Protein AF-A0A225WUH1-F1 (afdb_monomer_lite)

Sequence (150 aa):
MRCSCMKRDQMCEKAYACSRDCPNRLFMFAGGMPYKQVSVLCGTSRVCPDVCVSCGASELAVAVPLAKISASNRRCMQSTCGNVNVIRSKHKLLGKSFSSIHGYGMYTREPITANEFVYEYTGAMLSQDEAERRGLDLRQDGNELLVRFK

InterPro domains:
  IPR045318 Histone-lysine N-methyltransferase EZH1/2-like [PTHR45747] (3-135)
  IPR046341 SET domain superfamily [G3DSA:2.170.270.10] (1-150)
  IPR046341 SET domain superfamily [SSF82199] (2-143)

Structure (mmCIF, N/CA/C/O backbone):
data_AF-A0A225WUH1-F1
#
_entry.id   AF-A0A225WUH1-F1
#
loop_
_atom_site.group_PDB
_atom_site.id
_atom_site.type_symbol
_atom_site.label_atom_id
_atom_site.label_alt_id
_atom_site.label_comp_id
_atom_site.label_asym_id
_atom_site.label_entity_id
_atom_site.label_seq_id
_atom_site.pdbx_PDB_ins_code
_atom_site.Cartn_x
_atom_site.Cartn_y
_atom_site.Cartn_z
_atom_site.occupancy
_atom_site.B_iso_or_equiv
_atom_site.auth_seq_id
_atom_site.auth_comp_id
_atom_site.auth_asym_id
_atom_site.auth_atom_id
_atom_site.pdbx_PDB_model_num
ATOM 1 N N . MET A 1 1 ? 5.418 -1.654 -35.765 1.00 49.34 1 MET A N 1
ATOM 2 C CA . MET A 1 1 ? 5.346 -0.571 -34.753 1.00 49.34 1 MET A CA 1
ATOM 3 C C . MET A 1 1 ? 4.014 -0.585 -33.984 1.00 49.34 1 MET A C 1
ATOM 5 O O . MET A 1 1 ? 3.219 0.334 -34.107 1.00 49.34 1 MET A O 1
ATOM 9 N N . ARG A 1 2 ? 3.724 -1.616 -33.178 1.00 66.94 2 ARG A N 1
ATOM 10 C CA . ARG A 1 2 ? 2.535 -1.634 -32.297 1.00 66.94 2 ARG A CA 1
ATOM 11 C C . ARG A 1 2 ? 2.923 -2.187 -30.927 1.00 66.94 2 ARG A C 1
ATOM 13 O O . ARG A 1 2 ? 2.617 -3.326 -30.608 1.00 66.94 2 ARG A O 1
ATOM 20 N N . CYS A 1 3 ? 3.651 -1.394 -30.144 1.00 78.62 3 CYS A N 1
ATOM 21 C CA . CYS A 1 3 ? 3.915 -1.739 -28.749 1.00 78.62 3 CYS A CA 1
ATOM 22 C C . CYS A 1 3 ? 2.625 -1.536 -27.942 1.00 78.62 3 CYS A C 1
ATOM 24 O O . CYS A 1 3 ? 2.048 -0.450 -27.974 1.00 78.62 3 CYS A O 1
ATOM 26 N N . SER A 1 4 ? 2.164 -2.570 -27.239 1.00 81.81 4 SER A N 1
ATOM 27 C CA . SER A 1 4 ? 1.004 -2.485 -26.345 1.00 81.81 4 SER A CA 1
ATOM 28 C C . SER A 1 4 ? 1.227 -1.505 -25.190 1.00 81.81 4 SER A C 1
ATOM 30 O O . SER A 1 4 ? 0.271 -0.864 -24.770 1.00 81.81 4 SER A O 1
ATOM 32 N N . CYS A 1 5 ? 2.471 -1.330 -24.730 1.00 82.50 5 CYS A N 1
ATOM 33 C CA . CYS A 1 5 ? 2.816 -0.397 -23.654 1.00 82.50 5 CYS A CA 1
ATOM 34 C C . CYS A 1 5 ? 2.589 1.063 -24.070 1.00 82.50 5 CYS A C 1
ATOM 36 O O . CYS A 1 5 ? 1.941 1.807 -23.343 1.00 82.50 5 CYS A O 1
ATOM 38 N N . MET A 1 6 ? 3.004 1.443 -25.287 1.00 80.69 6 MET A N 1
ATOM 39 C CA . MET A 1 6 ? 2.759 2.795 -25.817 1.00 80.69 6 MET A CA 1
ATOM 40 C C . MET A 1 6 ? 1.267 3.100 -25.986 1.00 80.69 6 MET A C 1
ATOM 42 O O . MET A 1 6 ? 0.858 4.237 -25.824 1.00 80.69 6 MET A O 1
ATOM 46 N N . LYS A 1 7 ? 0.434 2.091 -26.283 1.00 82.19 7 LYS A N 1
ATOM 47 C CA . LYS A 1 7 ? -1.028 2.272 -26.363 1.00 82.19 7 LYS A CA 1
ATOM 48 C C . LYS A 1 7 ? -1.690 2.494 -25.002 1.00 82.19 7 LYS A C 1
ATOM 50 O O . LYS A 1 7 ? -2.831 2.929 -24.961 1.00 82.19 7 LYS A O 1
ATOM 55 N N . ARG A 1 8 ? -1.019 2.099 -23.920 1.00 78.50 8 ARG A N 1
ATOM 56 C CA . ARG A 1 8 ? -1.492 2.237 -22.538 1.00 78.50 8 ARG A CA 1
ATOM 57 C C . ARG A 1 8 ? -0.825 3.417 -21.826 1.00 78.50 8 ARG A C 1
ATOM 59 O O . ARG A 1 8 ? -0.895 3.471 -20.606 1.00 78.50 8 ARG A O 1
ATOM 66 N N . ASP A 1 9 ? -0.117 4.282 -22.561 1.00 74.69 9 ASP A N 1
ATOM 67 C CA . ASP A 1 9 ? 0.709 5.369 -22.015 1.00 74.69 9 ASP A CA 1
ATOM 68 C C . ASP A 1 9 ? 1.672 4.901 -20.907 1.00 74.69 9 ASP A C 1
ATOM 70 O O . ASP A 1 9 ? 1.953 5.591 -19.927 1.00 74.69 9 ASP A O 1
ATOM 74 N N . GLN A 1 10 ? 2.194 3.680 -21.060 1.00 75.19 10 GLN A N 1
ATOM 75 C CA . GLN A 1 10 ? 3.112 3.049 -20.121 1.00 75.19 10 GLN A CA 1
ATOM 76 C C . GLN A 1 10 ? 4.486 2.825 -20.759 1.00 75.19 10 GLN A C 1
ATOM 78 O O . GLN A 1 10 ? 4.623 2.353 -21.894 1.00 75.19 10 GLN A O 1
ATOM 83 N N . MET A 1 11 ? 5.531 3.109 -19.980 1.00 75.31 11 MET A N 1
ATOM 84 C CA . MET A 1 11 ? 6.910 2.771 -20.334 1.00 75.31 11 MET A CA 1
ATOM 85 C C . MET A 1 11 ? 7.123 1.255 -20.226 1.00 75.31 11 MET A C 1
ATOM 87 O O . MET A 1 11 ? 6.575 0.604 -19.335 1.00 75.31 11 MET A O 1
ATOM 91 N N . CYS A 1 12 ? 7.936 0.683 -21.112 1.00 76.88 12 CYS A N 1
ATOM 92 C CA . CYS A 1 12 ? 8.326 -0.721 -21.032 1.00 76.88 12 CYS A CA 1
ATOM 93 C C . CYS A 1 12 ? 9.282 -0.943 -19.852 1.00 76.88 12 CYS A C 1
ATOM 95 O O . CYS A 1 12 ? 10.306 -0.273 -19.725 1.00 76.88 12 CYS A O 1
ATOM 97 N N . GLU A 1 13 ? 8.979 -1.930 -19.020 1.00 74.19 13 GLU A N 1
ATOM 98 C CA . GLU A 1 13 ? 9.813 -2.339 -17.885 1.00 74.19 13 GLU A CA 1
ATOM 99 C C . GLU A 1 13 ? 10.828 -3.436 -18.247 1.00 74.19 13 GLU A C 1
ATOM 101 O O . GLU A 1 13 ? 10.856 -3.964 -19.361 1.00 74.19 13 GLU A O 1
ATOM 106 N N . LYS A 1 14 ? 11.664 -3.824 -17.274 1.00 71.25 14 LYS A N 1
ATOM 107 C CA . LYS A 1 14 ? 12.677 -4.879 -17.437 1.00 71.25 14 LYS A CA 1
ATOM 108 C C . LYS A 1 14 ? 12.097 -6.264 -17.754 1.00 71.25 14 LYS A C 1
ATOM 110 O O . LYS A 1 14 ? 12.795 -7.051 -18.381 1.00 71.25 14 LYS A O 1
ATOM 115 N N . ALA A 1 15 ? 10.859 -6.540 -17.334 1.00 74.88 15 ALA A N 1
ATOM 116 C CA . ALA A 1 15 ? 10.188 -7.829 -17.519 1.00 74.88 15 ALA A CA 1
ATOM 117 C C . ALA A 1 15 ? 9.650 -8.049 -18.946 1.00 74.88 15 ALA A C 1
ATOM 119 O O . ALA A 1 15 ? 9.283 -9.166 -19.300 1.00 74.88 15 ALA A O 1
ATOM 120 N N . TYR A 1 16 ? 9.596 -7.003 -19.777 1.00 77.88 16 TYR A N 1
ATOM 121 C CA . TYR A 1 16 ? 9.120 -7.122 -21.152 1.00 77.88 16 TYR A CA 1
ATOM 122 C C . TYR A 1 16 ? 10.231 -7.625 -22.080 1.00 77.88 16 TYR A C 1
ATOM 124 O O . TYR A 1 16 ? 11.375 -7.185 -21.995 1.00 77.88 16 TYR A O 1
ATOM 132 N N . ALA A 1 17 ? 9.869 -8.478 -23.041 1.00 77.88 17 ALA A N 1
ATOM 133 C CA . ALA A 1 17 ? 10.783 -9.050 -24.037 1.00 77.88 17 ALA A CA 1
ATOM 134 C C . ALA A 1 17 ? 11.194 -8.072 -25.163 1.00 77.88 17 ALA A C 1
ATOM 136 O O . ALA A 1 17 ? 11.665 -8.494 -26.218 1.00 77.88 17 ALA A O 1
ATOM 137 N N . CYS A 1 18 ? 10.981 -6.762 -24.993 1.00 78.25 18 CYS A N 1
ATOM 138 C CA . CYS A 1 18 ? 11.396 -5.776 -25.990 1.00 78.25 18 CYS A CA 1
ATOM 139 C C . CYS A 1 18 ? 12.927 -5.657 -26.052 1.00 78.25 18 CYS A C 1
ATOM 141 O O . CYS A 1 18 ? 13.616 -5.922 -25.065 1.00 78.25 18 CYS A O 1
ATOM 143 N N . SER A 1 19 ? 13.454 -5.203 -27.197 1.00 79.00 19 SER A N 1
ATOM 144 C CA . SER A 1 19 ? 14.892 -4.940 -27.347 1.00 79.00 19 SER A CA 1
ATOM 145 C C . SER A 1 19 ? 15.413 -4.021 -26.238 1.00 79.00 19 SER A C 1
ATOM 147 O O . SER A 1 19 ? 14.690 -3.151 -25.737 1.00 79.00 19 SER A O 1
ATOM 149 N N . ARG A 1 20 ? 16.684 -4.207 -25.863 1.00 71.44 20 ARG A N 1
ATOM 150 C CA . ARG A 1 20 ? 17.337 -3.390 -24.833 1.00 71.44 20 ARG A CA 1
ATOM 151 C C . ARG A 1 20 ? 17.413 -1.916 -25.233 1.00 71.44 20 ARG A C 1
ATOM 153 O O . ARG A 1 20 ? 17.285 -1.081 -24.344 1.00 71.44 20 ARG A O 1
ATOM 160 N N . ASP A 1 21 ? 17.484 -1.644 -26.534 1.00 72.38 21 ASP A N 1
ATOM 161 C CA . ASP A 1 21 ? 17.545 -0.306 -27.139 1.00 72.38 21 ASP A CA 1
ATOM 162 C C . ASP A 1 21 ? 16.159 0.257 -27.504 1.00 72.38 21 ASP A C 1
ATOM 164 O O . ASP A 1 21 ? 16.019 1.135 -28.353 1.00 72.38 21 ASP A O 1
ATOM 168 N N . CYS A 1 22 ? 15.089 -0.279 -26.910 1.00 72.56 22 CYS A N 1
ATOM 169 C CA . CYS A 1 22 ? 13.740 0.221 -27.149 1.00 72.56 22 CYS A CA 1
ATOM 170 C C . CYS A 1 22 ? 13.589 1.656 -26.598 1.00 72.56 22 CYS A C 1
ATOM 172 O O . CYS A 1 22 ? 13.793 1.859 -25.400 1.00 72.56 22 CYS A O 1
ATOM 174 N N . PRO A 1 23 ? 13.139 2.636 -27.409 1.00 74.25 23 PRO A N 1
ATOM 175 C CA . PRO A 1 23 ? 13.008 4.029 -26.974 1.00 74.25 23 PRO A CA 1
ATOM 176 C C . PRO A 1 23 ? 11.917 4.232 -25.912 1.00 74.25 23 PRO A C 1
ATOM 178 O O . PRO A 1 23 ? 11.970 5.193 -25.156 1.00 74.25 23 PRO A O 1
ATOM 181 N N . ASN A 1 24 ? 10.937 3.321 -25.832 1.00 73.31 24 ASN A N 1
ATOM 182 C CA . ASN A 1 24 ? 9.885 3.346 -24.811 1.00 73.31 24 ASN A CA 1
ATOM 183 C C . ASN A 1 24 ? 10.286 2.599 -23.525 1.00 73.31 24 ASN A C 1
ATOM 185 O O . ASN A 1 24 ? 9.462 2.445 -22.624 1.00 73.31 24 ASN A O 1
ATOM 189 N N . ARG A 1 25 ? 11.506 2.052 -23.435 1.00 71.06 25 ARG A N 1
ATOM 190 C CA . ARG A 1 25 ? 11.963 1.353 -22.231 1.00 71.06 25 ARG A CA 1
ATOM 191 C C . ARG A 1 25 ? 12.330 2.359 -21.156 1.00 71.06 25 ARG A C 1
ATOM 193 O O . ARG A 1 25 ? 12.959 3.373 -21.433 1.00 71.06 25 ARG A O 1
ATOM 200 N N . LEU A 1 26 ? 11.956 2.052 -19.918 1.00 63.84 26 LEU A N 1
ATOM 201 C CA . LEU A 1 26 ? 12.416 2.796 -18.757 1.00 63.84 26 LEU A CA 1
ATOM 202 C C . LEU A 1 26 ? 13.951 2.726 -18.728 1.00 63.84 26 LEU A C 1
ATOM 204 O O . LEU A 1 26 ? 14.522 1.657 -18.492 1.00 63.84 26 LEU A O 1
ATOM 208 N N . PHE A 1 27 ? 14.607 3.841 -19.056 1.00 56.69 27 PHE A N 1
ATOM 209 C CA . PHE A 1 27 ? 16.059 3.905 -19.176 1.00 56.69 27 PHE A CA 1
ATOM 210 C C . PHE A 1 27 ? 16.702 3.740 -17.801 1.00 56.69 27 PHE A C 1
ATOM 212 O O . PHE A 1 27 ? 16.712 4.641 -16.968 1.00 56.69 27 PHE A O 1
ATOM 219 N N . MET A 1 28 ? 17.254 2.552 -17.595 1.00 53.62 28 MET A N 1
ATOM 220 C CA . MET A 1 28 ? 18.103 2.192 -16.471 1.00 53.62 28 MET A CA 1
ATOM 221 C C . MET A 1 28 ? 19.536 2.133 -16.995 1.00 53.62 28 MET A C 1
ATOM 223 O O . MET A 1 28 ? 20.024 1.043 -17.275 1.00 53.62 28 MET A O 1
ATOM 227 N N . PHE A 1 29 ? 20.202 3.268 -17.213 1.00 44.22 29 PHE A N 1
ATOM 228 C CA . PHE A 1 29 ? 21.627 3.233 -17.547 1.00 44.22 29 PHE A CA 1
ATOM 229 C C . PHE A 1 29 ? 22.447 4.252 -16.767 1.00 44.22 29 PHE A C 1
ATOM 231 O O . PHE A 1 29 ? 22.173 5.451 -16.747 1.00 44.22 29 PHE A O 1
ATOM 238 N N . ALA A 1 30 ? 23.474 3.695 -16.127 1.00 40.81 30 ALA A N 1
ATOM 239 C CA . ALA A 1 30 ? 24.653 4.373 -15.643 1.00 40.81 30 ALA A CA 1
ATOM 240 C C . ALA A 1 30 ? 25.388 5.040 -16.815 1.00 40.81 30 ALA A C 1
ATOM 242 O O . ALA A 1 30 ? 25.646 4.397 -17.829 1.00 40.81 30 ALA A O 1
ATOM 243 N N . GLY A 1 31 ? 25.757 6.308 -16.630 1.00 36.62 31 GLY A N 1
ATOM 244 C CA . GLY A 1 31 ? 26.678 7.033 -17.502 1.00 36.62 31 GLY A CA 1
ATOM 245 C C . GLY A 1 31 ? 26.017 7.775 -18.665 1.00 36.62 31 GLY A C 1
ATOM 246 O O . GLY A 1 31 ? 25.668 7.182 -19.676 1.00 36.62 31 GLY A O 1
ATOM 247 N N . GLY A 1 32 ? 25.950 9.107 -18.553 1.00 36.31 32 GLY A N 1
ATOM 248 C CA . GLY A 1 32 ? 26.088 9.975 -19.729 1.00 36.31 32 GLY A CA 1
ATOM 249 C C . GLY A 1 32 ? 24.920 10.873 -20.139 1.00 36.31 32 GLY A C 1
ATOM 250 O O . GLY A 1 32 ? 25.086 11.600 -21.111 1.00 36.31 32 GLY A O 1
ATOM 251 N N . MET A 1 33 ? 23.786 10.907 -19.430 1.00 38.22 33 MET A N 1
ATOM 252 C CA . MET A 1 33 ? 22.731 11.901 -19.707 1.00 38.22 33 MET A CA 1
ATOM 253 C C . MET A 1 33 ? 22.734 13.031 -18.666 1.00 38.22 33 MET A C 1
ATOM 255 O O . MET A 1 33 ? 22.916 12.760 -17.475 1.00 38.22 33 MET A O 1
ATOM 259 N N . PRO A 1 34 ? 22.524 14.299 -19.076 1.00 33.91 34 PRO A N 1
ATOM 260 C CA . PRO A 1 34 ? 22.500 15.429 -18.157 1.00 33.91 34 PRO A CA 1
ATOM 261 C C . PRO A 1 34 ? 21.387 15.257 -17.120 1.00 33.91 34 PRO A C 1
ATOM 263 O O . PRO A 1 34 ? 20.272 14.838 -17.431 1.00 33.91 34 PRO A O 1
ATOM 266 N N . TYR A 1 35 ? 21.709 15.628 -15.881 1.00 41.22 35 TYR A N 1
ATOM 267 C CA . TYR A 1 35 ? 20.985 15.366 -14.630 1.00 41.22 35 TYR A CA 1
ATOM 268 C C . TYR A 1 35 ? 19.472 15.697 -14.600 1.00 41.22 35 TYR A C 1
ATOM 270 O O . TYR A 1 35 ? 18.780 15.323 -13.657 1.00 41.22 35 TYR A O 1
ATOM 278 N N . LYS A 1 36 ? 18.937 16.375 -15.623 1.00 35.34 36 LYS A N 1
ATOM 279 C CA . LYS A 1 36 ? 17.551 16.856 -15.695 1.00 35.34 36 LYS A CA 1
ATOM 280 C C . LYS A 1 36 ? 16.500 15.786 -16.007 1.00 35.34 36 LYS A C 1
ATOM 282 O O . LYS A 1 36 ? 15.327 16.053 -15.779 1.00 35.34 36 LYS A O 1
ATOM 287 N N . GLN A 1 37 ? 16.875 14.613 -16.525 1.00 39.09 37 GLN A N 1
ATOM 288 C CA . GLN A 1 37 ? 15.901 13.547 -16.835 1.00 39.09 37 GLN A CA 1
ATOM 289 C C . GLN A 1 37 ? 15.831 12.440 -15.775 1.00 39.09 37 GLN A C 1
ATOM 291 O O . GLN A 1 37 ? 14.838 11.724 -15.692 1.00 39.09 37 GLN A O 1
ATOM 296 N N . VAL A 1 38 ? 16.843 12.326 -14.913 1.00 42.47 38 VAL A N 1
ATOM 297 C CA . VAL A 1 38 ? 16.888 11.299 -13.859 1.00 42.47 38 VAL A CA 1
ATOM 298 C C . VAL A 1 38 ? 16.050 11.701 -12.639 1.00 42.47 38 VAL A C 1
ATOM 300 O O . VAL A 1 38 ? 15.450 10.850 -11.984 1.00 42.47 38 VAL A O 1
ATOM 303 N N . SER A 1 39 ? 15.913 13.006 -12.390 1.00 40.47 39 SER A N 1
ATOM 304 C CA . SER A 1 39 ? 14.968 13.575 -11.419 1.00 40.47 39 SER A CA 1
ATOM 305 C C . SER A 1 39 ? 13.501 13.268 -11.746 1.00 40.47 39 SER A C 1
ATOM 307 O O . SER A 1 39 ? 12.655 13.319 -10.857 1.00 40.47 39 SER A O 1
ATOM 309 N N . VAL A 1 40 ? 13.191 12.911 -12.997 1.00 44.56 40 VAL A N 1
ATOM 310 C CA . VAL A 1 40 ? 11.821 12.647 -13.454 1.00 44.56 40 VAL A CA 1
ATOM 311 C C . VAL A 1 40 ? 11.342 11.254 -13.035 1.00 44.56 40 VAL A C 1
ATOM 313 O O . VAL A 1 40 ? 10.163 11.100 -12.746 1.00 44.56 40 VAL A O 1
ATOM 316 N N . LEU A 1 41 ? 12.224 10.255 -12.879 1.00 47.84 41 LEU A N 1
ATOM 317 C CA . LEU A 1 41 ? 11.799 8.903 -12.473 1.00 47.84 41 LEU A CA 1
ATOM 318 C C . LEU A 1 41 ? 11.246 8.863 -11.041 1.00 47.84 41 LEU A C 1
ATOM 320 O O . LEU A 1 41 ? 10.213 8.246 -10.806 1.00 47.84 41 LEU A O 1
ATOM 324 N N . CYS A 1 42 ? 11.901 9.561 -10.108 1.00 47.06 42 CYS A N 1
ATOM 325 C CA . CYS A 1 42 ? 11.430 9.696 -8.724 1.00 47.06 42 CYS A CA 1
ATOM 326 C C . CYS A 1 42 ? 10.310 10.748 -8.576 1.00 47.06 42 CYS A C 1
ATOM 328 O O . CYS A 1 42 ? 9.676 10.814 -7.527 1.00 47.06 42 CYS A O 1
ATOM 330 N N . GLY A 1 43 ? 10.099 11.587 -9.599 1.00 41.28 43 GLY A N 1
ATOM 331 C CA . GLY A 1 43 ? 9.016 12.575 -9.664 1.00 41.28 43 GLY A CA 1
ATOM 332 C C . GLY A 1 43 ? 7.729 12.042 -10.302 1.00 41.28 43 GLY A C 1
ATOM 333 O O . GLY A 1 43 ? 6.659 12.603 -10.085 1.00 41.28 43 GLY A O 1
ATOM 334 N N . THR A 1 44 ? 7.805 10.949 -11.066 1.00 50.62 44 THR A N 1
ATOM 335 C CA . THR A 1 44 ? 6.621 10.157 -11.419 1.00 50.62 44 THR A CA 1
ATOM 336 C C . THR A 1 44 ? 6.190 9.329 -1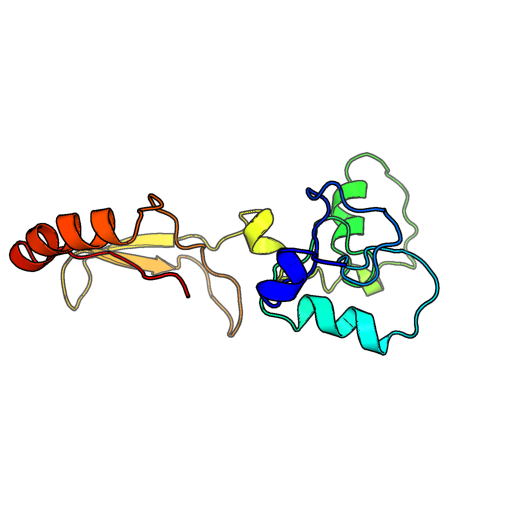0.210 1.00 50.62 44 THR A C 1
ATOM 338 O O . THR A 1 44 ? 7.044 8.912 -9.436 1.00 50.62 44 THR A O 1
ATOM 341 N N . SER A 1 45 ? 4.893 9.055 -10.035 1.00 54.47 45 SER A N 1
ATOM 342 C CA . SER A 1 45 ? 4.320 8.257 -8.926 1.00 54.47 45 SER A CA 1
ATOM 343 C C . SER A 1 45 ? 4.758 6.777 -8.894 1.00 54.47 45 SER A C 1
ATOM 345 O O . SER A 1 45 ? 4.015 5.912 -8.440 1.00 54.47 45 SER A O 1
ATOM 347 N N . ARG A 1 46 ? 5.939 6.455 -9.423 1.00 64.44 46 ARG A N 1
ATOM 348 C CA . ARG A 1 46 ? 6.540 5.127 -9.464 1.00 64.44 46 ARG A CA 1
ATOM 349 C C . ARG A 1 46 ? 7.573 4.999 -8.354 1.00 64.44 46 ARG A C 1
ATOM 351 O O . ARG A 1 46 ? 8.302 5.940 -8.052 1.00 64.44 46 ARG A O 1
ATOM 358 N N . VAL A 1 47 ? 7.654 3.807 -7.777 1.00 65.25 47 VAL A N 1
ATOM 359 C CA . VAL A 1 47 ? 8.647 3.467 -6.755 1.00 65.25 47 VAL A CA 1
ATOM 360 C C . VAL A 1 47 ? 10.038 3.409 -7.394 1.00 65.25 47 VAL A C 1
ATOM 362 O O . VAL A 1 47 ? 10.187 2.945 -8.529 1.00 65.25 47 VAL A O 1
ATOM 365 N N . CYS A 1 48 ? 11.063 3.884 -6.685 1.00 64.62 48 CYS A N 1
ATOM 366 C CA . CYS A 1 48 ? 12.430 3.833 -7.185 1.00 64.62 48 CYS A CA 1
ATOM 367 C C . CYS A 1 48 ? 12.894 2.374 -7.297 1.00 64.62 48 CYS A C 1
ATOM 369 O O . CYS A 1 48 ? 12.818 1.636 -6.312 1.00 64.62 48 CYS A O 1
ATOM 371 N N . PRO A 1 49 ? 13.417 1.949 -8.459 1.00 63.34 49 PRO A N 1
ATOM 372 C CA . PRO A 1 49 ? 14.006 0.628 -8.587 1.00 63.34 49 PRO A CA 1
ATOM 373 C C . PRO A 1 49 ? 15.236 0.503 -7.680 1.00 63.34 49 PRO A C 1
ATOM 375 O O . PRO A 1 49 ? 15.989 1.458 -7.476 1.00 63.34 49 PRO A O 1
ATOM 378 N N . ASP A 1 50 ? 15.469 -0.713 -7.198 1.00 57.44 50 ASP A N 1
ATOM 379 C CA . ASP A 1 50 ? 16.582 -1.148 -6.346 1.00 57.44 50 ASP A CA 1
ATOM 380 C C . ASP A 1 50 ? 17.980 -0.850 -6.922 1.00 57.44 50 ASP A C 1
ATOM 382 O O . ASP A 1 50 ? 18.974 -0.865 -6.205 1.00 57.44 50 ASP A O 1
ATOM 386 N N . VAL A 1 51 ? 18.059 -0.523 -8.214 1.00 56.34 51 VAL A N 1
ATOM 387 C CA . VAL A 1 51 ? 19.307 -0.278 -8.955 1.00 56.34 51 VAL A CA 1
ATOM 388 C C . VAL A 1 51 ? 19.517 1.210 -9.282 1.00 56.34 51 VAL A C 1
ATOM 390 O O . VAL A 1 51 ? 20.390 1.566 -10.070 1.00 56.34 51 VAL A O 1
ATOM 393 N N . CYS A 1 52 ? 18.727 2.124 -8.714 1.00 58.69 52 CYS A N 1
ATOM 394 C CA . CYS A 1 52 ? 18.889 3.549 -9.002 1.00 58.69 52 CYS A CA 1
ATOM 395 C C . CYS A 1 52 ? 20.152 4.123 -8.322 1.00 58.69 52 CYS A C 1
ATOM 397 O O . CYS A 1 52 ? 20.158 4.408 -7.122 1.00 58.69 52 CYS A O 1
ATOM 399 N N . VAL A 1 53 ? 21.226 4.297 -9.101 1.00 57.75 53 VAL A N 1
ATOM 400 C CA . VAL A 1 53 ? 22.525 4.823 -8.631 1.00 57.75 53 VAL A CA 1
ATOM 401 C C . VAL A 1 53 ? 22.453 6.314 -8.299 1.00 57.75 53 VAL A C 1
ATOM 403 O O . VAL A 1 53 ? 23.087 6.778 -7.359 1.00 57.75 53 VAL A O 1
ATOM 406 N N . SER A 1 54 ? 21.630 7.074 -9.019 1.00 57.28 54 SER A N 1
ATOM 407 C CA . SER A 1 54 ? 21.512 8.527 -8.852 1.00 57.28 54 SER A CA 1
ATOM 408 C C . SER A 1 54 ? 20.828 8.959 -7.556 1.00 57.28 54 SER A C 1
ATOM 410 O O . SER A 1 54 ? 21.112 10.045 -7.064 1.00 57.28 54 SER A O 1
ATOM 412 N N . CYS A 1 55 ? 19.919 8.143 -7.011 1.00 61.00 55 CYS A N 1
ATOM 413 C CA . CYS A 1 55 ? 19.234 8.420 -5.745 1.00 61.00 55 CYS A CA 1
ATOM 414 C C . CYS A 1 55 ? 19.767 7.572 -4.574 1.00 61.00 55 CYS A C 1
ATOM 416 O O . CYS A 1 55 ? 19.137 7.522 -3.518 1.00 61.00 55 CYS A O 1
ATOM 418 N N . GLY A 1 56 ? 20.880 6.854 -4.771 1.00 59.16 56 GLY A N 1
ATOM 419 C CA . GLY A 1 56 ? 21.484 5.992 -3.751 1.00 59.16 56 GLY A CA 1
ATOM 420 C C . GLY A 1 56 ? 20.680 4.730 -3.412 1.00 59.16 56 GLY A C 1
ATOM 421 O O . GLY A 1 56 ? 20.935 4.109 -2.382 1.00 59.16 56 GLY A O 1
ATOM 422 N N . ALA A 1 57 ? 19.715 4.321 -4.247 1.00 58.75 57 ALA A N 1
ATOM 423 C CA . ALA A 1 57 ? 18.982 3.066 -4.041 1.00 58.75 57 ALA A CA 1
ATOM 424 C C . ALA A 1 57 ? 19.896 1.840 -4.223 1.00 58.75 57 ALA A C 1
ATOM 426 O O . ALA A 1 57 ? 19.763 0.866 -3.484 1.00 58.75 57 ALA A O 1
ATOM 427 N N . SER A 1 58 ? 20.863 1.918 -5.148 1.00 55.78 58 SER A N 1
ATOM 428 C CA . SER A 1 58 ? 21.792 0.821 -5.452 1.00 55.78 58 SER A CA 1
ATOM 429 C C . SER A 1 58 ? 22.945 0.671 -4.456 1.00 55.78 58 SER A C 1
ATOM 431 O O . SER A 1 58 ? 23.409 -0.445 -4.231 1.00 55.78 58 SER A O 1
ATOM 433 N N . GLU A 1 59 ? 23.434 1.765 -3.856 1.00 53.25 59 GLU A N 1
ATOM 434 C CA . GLU A 1 59 ? 24.591 1.717 -2.943 1.00 53.25 59 GLU A CA 1
ATOM 435 C C . GLU A 1 59 ? 24.292 0.883 -1.689 1.00 53.25 59 GLU A C 1
ATOM 437 O O . GLU A 1 59 ? 25.186 0.236 -1.147 1.00 53.25 59 GLU A O 1
ATOM 442 N N . LEU A 1 60 ? 23.025 0.802 -1.273 1.00 50.31 60 LEU A N 1
ATOM 443 C CA . LEU A 1 60 ? 22.634 -0.009 -0.123 1.00 50.31 60 LEU A CA 1
ATOM 444 C C . LEU A 1 60 ? 22.435 -1.500 -0.453 1.00 50.31 60 LEU A C 1
ATOM 446 O O . LEU A 1 60 ? 22.559 -2.333 0.442 1.00 50.31 60 LEU A O 1
ATOM 450 N N . ALA A 1 61 ? 22.154 -1.850 -1.713 1.00 44.97 61 ALA A N 1
ATOM 451 C CA . ALA A 1 61 ? 22.042 -3.244 -2.153 1.00 44.97 61 ALA A CA 1
ATOM 452 C C . ALA A 1 61 ? 23.420 -3.923 -2.297 1.00 44.97 61 ALA A C 1
ATOM 454 O O . ALA A 1 61 ? 23.536 -5.134 -2.123 1.00 44.97 61 ALA A O 1
ATOM 455 N N . VAL A 1 62 ? 24.475 -3.144 -2.566 1.00 43.44 62 VAL A N 1
ATOM 456 C CA . VAL A 1 62 ? 25.856 -3.636 -2.751 1.00 43.44 62 VAL A CA 1
ATOM 457 C C . VAL A 1 62 ? 26.689 -3.567 -1.461 1.00 43.44 62 VAL A C 1
ATOM 459 O O . VAL A 1 62 ? 27.709 -4.240 -1.353 1.00 43.44 62 VAL A O 1
ATOM 462 N N . ALA A 1 63 ? 26.258 -2.822 -0.439 1.00 44.31 63 ALA A N 1
ATOM 463 C CA . ALA A 1 63 ? 27.010 -2.668 0.812 1.00 44.31 63 ALA A CA 1
ATOM 464 C C . ALA A 1 63 ? 27.037 -3.919 1.723 1.00 44.31 63 ALA A C 1
ATOM 466 O O . ALA A 1 63 ? 27.685 -3.889 2.767 1.00 44.31 63 ALA A O 1
ATOM 467 N N . VAL A 1 64 ? 26.355 -5.014 1.362 1.00 43.00 64 VAL A N 1
ATOM 468 C CA . VAL A 1 64 ? 26.228 -6.207 2.225 1.00 43.00 64 VAL A CA 1
ATOM 469 C C . VAL A 1 64 ? 27.377 -7.233 2.086 1.00 43.00 64 VAL A C 1
ATOM 471 O O . VAL A 1 64 ? 27.516 -8.036 3.005 1.00 43.00 64 VAL A O 1
ATOM 474 N N . PRO A 1 65 ? 28.291 -7.193 1.084 1.00 36.75 65 PRO A N 1
ATOM 475 C CA . PRO A 1 65 ? 29.522 -7.990 1.190 1.00 36.75 65 PRO A CA 1
ATOM 476 C C . PRO A 1 65 ? 30.859 -7.247 1.046 1.00 36.75 65 PRO A C 1
ATOM 478 O O . PRO A 1 65 ? 31.889 -7.891 1.231 1.00 36.75 65 PRO A O 1
ATOM 481 N N . LEU A 1 66 ? 30.924 -5.941 0.750 1.00 37.22 66 LEU A N 1
ATOM 482 C CA . LEU A 1 66 ? 32.220 -5.246 0.656 1.00 37.22 66 LEU A CA 1
ATOM 483 C C . LEU A 1 66 ? 32.381 -4.145 1.702 1.00 37.22 66 LEU A C 1
ATOM 485 O O . LEU A 1 66 ? 32.121 -2.964 1.480 1.00 37.22 66 LEU A O 1
ATOM 489 N N . ALA A 1 67 ? 32.939 -4.558 2.840 1.00 42.16 67 ALA A N 1
ATOM 490 C CA . ALA A 1 67 ? 33.813 -3.700 3.619 1.00 42.16 67 ALA A CA 1
ATOM 491 C C . ALA A 1 67 ? 34.820 -3.010 2.676 1.00 42.16 67 ALA A C 1
ATOM 493 O O . ALA A 1 67 ? 35.494 -3.695 1.907 1.00 42.16 67 ALA A O 1
ATOM 494 N N . LYS A 1 68 ? 34.937 -1.678 2.805 1.00 42.34 68 LYS A N 1
ATOM 495 C CA . LYS A 1 68 ? 35.823 -0.724 2.093 1.00 42.34 68 LYS A CA 1
ATOM 496 C C . LYS A 1 68 ? 35.110 0.146 1.049 1.00 42.34 68 LYS A C 1
ATOM 498 O O . LYS A 1 68 ? 35.337 0.016 -0.147 1.00 42.34 68 LYS A O 1
ATOM 503 N N . ILE A 1 69 ? 34.368 1.148 1.520 1.00 43.12 69 ILE A N 1
ATOM 504 C CA . ILE A 1 69 ? 34.217 2.403 0.772 1.00 43.12 69 ILE A CA 1
ATOM 505 C C . ILE A 1 69 ? 34.732 3.537 1.660 1.00 43.12 69 ILE A C 1
ATOM 507 O O . ILE A 1 69 ? 34.407 3.637 2.843 1.00 43.12 69 ILE A O 1
ATOM 511 N N . SER A 1 70 ? 35.639 4.320 1.087 1.00 37.22 70 SER A N 1
ATOM 512 C CA . SER A 1 70 ? 36.453 5.352 1.718 1.00 37.22 70 SER A CA 1
ATOM 513 C C . SER A 1 70 ? 35.623 6.488 2.329 1.00 37.22 70 SER A C 1
ATOM 515 O O . SER A 1 70 ? 34.586 6.906 1.816 1.00 37.22 70 SER A O 1
ATOM 517 N N . ALA A 1 71 ? 36.136 7.032 3.435 1.00 39.94 71 ALA A N 1
ATOM 518 C CA . ALA A 1 71 ? 35.499 8.033 4.292 1.00 39.94 71 ALA A CA 1
ATOM 519 C C . ALA A 1 71 ? 35.138 9.382 3.620 1.00 39.94 71 ALA A C 1
ATOM 521 O O . ALA A 1 71 ? 34.536 10.233 4.285 1.00 39.94 71 ALA A O 1
ATOM 522 N N . SER A 1 72 ? 35.469 9.587 2.337 1.00 37.44 72 SER A N 1
ATOM 523 C CA . SER A 1 72 ? 35.147 10.799 1.569 1.00 37.44 72 SER A CA 1
ATOM 524 C C . SER A 1 72 ? 33.767 10.762 0.900 1.00 37.44 72 SER A C 1
ATOM 526 O O . SER A 1 72 ? 33.211 11.828 0.639 1.00 37.44 72 SER A O 1
ATOM 528 N N . ASN A 1 73 ? 33.162 9.581 0.701 1.00 41.53 73 ASN A N 1
ATOM 529 C CA . ASN A 1 73 ? 31.859 9.443 0.030 1.00 41.53 73 ASN A CA 1
ATOM 530 C C . ASN A 1 73 ? 30.651 9.483 0.996 1.00 41.53 73 ASN A C 1
ATOM 532 O O . ASN A 1 73 ? 29.527 9.136 0.649 1.00 41.53 73 ASN A O 1
ATOM 536 N N . ARG A 1 74 ? 30.867 9.931 2.242 1.00 35.94 74 ARG A N 1
ATOM 537 C CA . ARG A 1 74 ? 29.839 9.966 3.302 1.00 35.94 74 ARG A CA 1
ATOM 538 C C . ARG A 1 74 ? 28.744 11.020 3.104 1.00 35.94 74 ARG A C 1
ATOM 540 O O . ARG A 1 74 ? 27.728 10.951 3.785 1.00 35.94 74 ARG A O 1
ATOM 547 N N . ARG A 1 75 ? 28.915 11.974 2.179 1.00 36.03 75 ARG A N 1
ATOM 548 C CA . ARG A 1 75 ? 27.904 13.014 1.898 1.00 36.03 75 ARG A CA 1
ATOM 549 C C . ARG A 1 75 ? 26.732 12.528 1.035 1.00 36.03 75 ARG A C 1
ATOM 551 O O . ARG A 1 75 ? 25.659 13.106 1.141 1.00 36.03 75 ARG A O 1
ATOM 558 N N . CYS A 1 76 ? 26.894 11.453 0.258 1.00 39.25 76 CYS A N 1
ATOM 559 C CA . CYS A 1 76 ? 25.790 10.831 -0.495 1.00 39.25 76 CYS A CA 1
ATOM 560 C C . CYS A 1 76 ? 24.987 9.813 0.333 1.00 39.25 76 CYS A C 1
ATOM 562 O O . CYS A 1 76 ? 23.881 9.437 -0.040 1.00 39.25 76 CYS A O 1
ATOM 564 N N . MET A 1 77 ? 25.511 9.403 1.490 1.00 39.41 77 MET A N 1
ATOM 565 C CA . MET A 1 77 ? 24.910 8.373 2.341 1.00 39.41 77 MET A CA 1
ATOM 566 C C . MET A 1 77 ? 23.767 8.904 3.231 1.00 39.41 77 MET A C 1
ATOM 568 O O . MET A 1 77 ? 23.016 8.118 3.802 1.00 39.41 77 MET A O 1
ATOM 572 N N . GLN A 1 78 ? 23.618 10.228 3.359 1.00 39.69 78 GLN A N 1
ATOM 573 C CA . GLN A 1 78 ? 22.692 10.861 4.311 1.00 39.69 78 GLN A CA 1
ATOM 574 C C . GLN A 1 78 ? 21.282 11.130 3.776 1.00 39.69 78 GLN A C 1
ATOM 576 O O . GLN A 1 78 ? 20.396 11.464 4.556 1.00 39.69 78 GLN A O 1
ATOM 581 N N . SER A 1 79 ? 21.033 10.919 2.484 1.00 49.72 79 SER A N 1
ATOM 582 C CA . SER A 1 79 ? 19.692 11.014 1.902 1.00 49.72 79 SER A CA 1
ATOM 583 C C . SER A 1 79 ? 19.373 9.754 1.105 1.00 49.72 79 SER A C 1
ATOM 585 O O . SER A 1 79 ? 19.255 9.784 -0.120 1.00 49.72 79 SER A O 1
ATOM 587 N N . THR A 1 80 ? 19.274 8.613 1.791 1.00 60.00 80 THR A N 1
ATOM 588 C CA . THR A 1 80 ? 18.761 7.389 1.164 1.00 60.00 80 THR A CA 1
ATOM 589 C C . THR A 1 80 ? 17.360 7.678 0.621 1.00 60.00 80 THR A C 1
ATOM 591 O O . THR A 1 80 ? 16.515 8.206 1.343 1.00 60.00 80 THR A O 1
ATOM 594 N N . CYS A 1 81 ? 17.112 7.368 -0.652 1.00 66.56 81 CYS A N 1
ATOM 595 C CA . CYS A 1 81 ? 15.818 7.604 -1.286 1.00 66.56 81 CYS A CA 1
ATOM 596 C C . CYS A 1 81 ? 14.669 6.979 -0.468 1.00 66.56 81 CYS A C 1
ATOM 598 O O . CYS A 1 81 ? 14.612 5.765 -0.311 1.00 66.56 81 CYS A O 1
ATOM 600 N N . GLY A 1 82 ? 13.726 7.784 0.035 1.00 67.25 82 G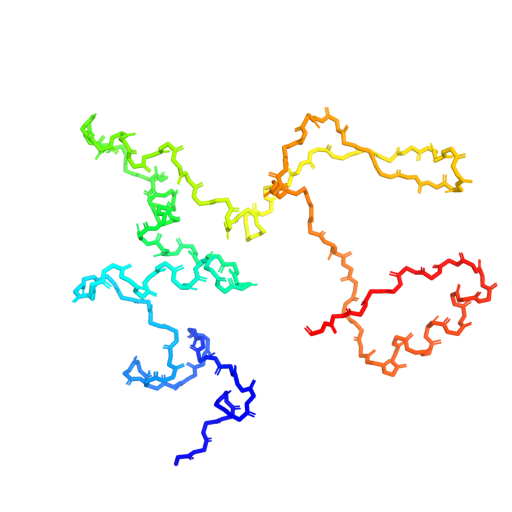LY A N 1
ATOM 601 C CA . GLY A 1 82 ? 12.552 7.269 0.761 1.00 67.25 82 GLY A CA 1
ATOM 602 C C . GLY A 1 82 ? 11.588 6.477 -0.131 1.00 67.25 82 GLY A C 1
ATOM 603 O O . GLY A 1 82 ? 10.856 5.610 0.342 1.00 67.25 82 GLY A O 1
ATOM 604 N N . ASN A 1 83 ? 11.655 6.699 -1.445 1.00 70.88 83 ASN A N 1
ATOM 605 C CA . ASN A 1 83 ? 10.828 6.033 -2.447 1.00 70.88 83 ASN A CA 1
ATOM 606 C C . ASN A 1 83 ? 11.292 4.596 -2.769 1.00 70.88 83 ASN A C 1
ATOM 608 O O . ASN A 1 83 ? 10.917 4.054 -3.798 1.00 70.88 83 ASN A O 1
ATOM 612 N N . VAL A 1 84 ? 12.122 3.970 -1.924 1.00 76.12 84 VAL A N 1
ATOM 613 C CA . VAL A 1 84 ? 12.352 2.510 -1.940 1.00 76.12 84 VAL A CA 1
ATOM 614 C C . VAL A 1 84 ? 11.656 1.795 -0.779 1.00 76.12 84 VAL A C 1
ATOM 616 O O . VAL A 1 84 ? 11.666 0.566 -0.722 1.00 76.12 84 VAL A O 1
ATOM 619 N N . ASN A 1 85 ? 11.062 2.538 0.163 1.00 79.75 85 ASN A N 1
ATOM 620 C CA . ASN A 1 85 ? 10.512 1.965 1.394 1.00 79.75 85 ASN A CA 1
ATOM 621 C C . ASN A 1 85 ? 9.353 0.993 1.134 1.00 79.75 85 ASN A C 1
ATOM 623 O O . ASN A 1 85 ? 9.222 0.032 1.886 1.00 79.75 85 ASN A O 1
ATOM 627 N N . VAL A 1 86 ? 8.589 1.190 0.051 1.00 82.75 86 VAL A N 1
ATOM 628 C CA . VAL A 1 86 ? 7.525 0.268 -0.387 1.00 82.75 86 VAL A CA 1
ATOM 629 C C . VAL A 1 86 ? 8.112 -1.100 -0.751 1.00 82.75 86 VAL A C 1
ATOM 631 O O . VAL A 1 86 ? 7.781 -2.095 -0.119 1.00 82.75 86 VAL A O 1
ATOM 634 N N . ILE A 1 87 ? 9.076 -1.150 -1.684 1.00 79.81 87 ILE A N 1
ATOM 635 C CA . ILE A 1 87 ? 9.727 -2.407 -2.118 1.00 79.81 87 ILE A CA 1
ATOM 636 C C . ILE A 1 87 ? 10.458 -3.096 -0.960 1.00 79.81 87 ILE A C 1
ATOM 638 O O . ILE A 1 87 ? 10.548 -4.319 -0.911 1.00 79.81 87 ILE A O 1
ATOM 642 N N . ARG A 1 88 ? 10.998 -2.315 -0.022 1.00 77.69 88 ARG A N 1
ATOM 643 C CA . ARG A 1 88 ? 11.722 -2.835 1.145 1.00 77.69 88 ARG A CA 1
ATOM 644 C C . ARG A 1 88 ? 10.819 -3.163 2.330 1.00 77.69 88 ARG A C 1
ATOM 646 O O . ARG A 1 88 ? 11.344 -3.522 3.382 1.00 77.69 88 ARG A O 1
ATOM 653 N N . SER A 1 89 ? 9.508 -2.967 2.197 1.00 81.25 89 SER A N 1
ATOM 654 C CA . SER A 1 89 ? 8.529 -3.116 3.275 1.00 81.25 8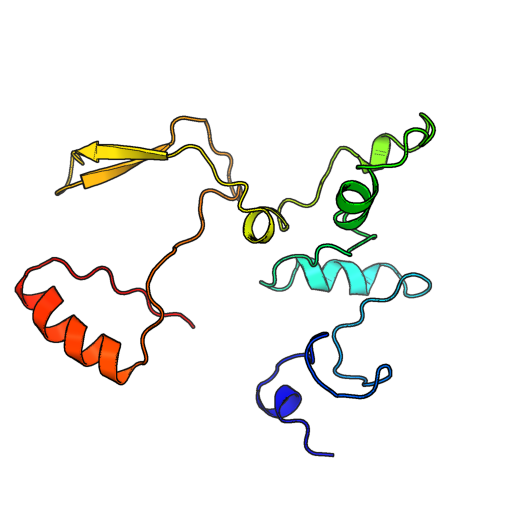9 SER A CA 1
ATOM 655 C C . SER A 1 89 ? 8.920 -2.362 4.556 1.00 81.25 89 SER A C 1
ATOM 657 O O . SER A 1 89 ? 8.582 -2.795 5.656 1.00 81.25 89 SER A O 1
ATOM 659 N N . LYS A 1 90 ? 9.638 -1.235 4.446 1.00 84.44 90 LYS A N 1
ATOM 660 C CA . LYS A 1 90 ? 10.110 -0.447 5.596 1.00 84.44 90 LYS A CA 1
ATOM 661 C C . LYS A 1 90 ? 9.022 0.531 6.034 1.00 84.44 90 LYS A C 1
ATOM 663 O O . LYS A 1 90 ? 9.104 1.726 5.764 1.00 84.44 90 LYS A O 1
ATOM 668 N N . HIS A 1 91 ? 7.991 -0.014 6.660 1.00 89.56 91 HIS A N 1
ATOM 669 C CA . HIS A 1 91 ? 6.834 0.713 7.161 1.00 89.56 91 HIS A CA 1
ATOM 670 C C . HIS A 1 91 ? 7.002 1.115 8.631 1.00 89.56 91 HIS A C 1
ATOM 672 O O . HIS A 1 91 ? 7.892 0.631 9.332 1.00 89.56 91 HIS A O 1
ATOM 678 N N . LYS A 1 92 ? 6.130 2.010 9.082 1.00 91.38 92 LYS A N 1
ATOM 679 C CA . LYS A 1 92 ? 6.047 2.486 10.457 1.00 91.38 92 LYS A CA 1
ATOM 680 C C . LYS A 1 92 ? 5.398 1.456 11.370 1.00 91.38 92 LYS A C 1
ATOM 682 O O . LYS A 1 92 ? 4.532 0.698 10.940 1.00 91.38 92 LYS A O 1
ATOM 687 N N . LEU A 1 93 ? 5.760 1.453 12.646 1.00 92.00 93 LEU A N 1
ATOM 688 C CA . LEU A 1 93 ? 5.158 0.573 13.636 1.00 92.00 93 LEU A CA 1
ATOM 689 C C . LEU A 1 93 ? 3.723 1.019 13.949 1.00 92.00 93 LEU A C 1
ATOM 691 O O . LEU A 1 93 ? 3.494 2.086 14.525 1.00 92.00 93 LEU A O 1
ATOM 695 N N . LEU A 1 94 ? 2.762 0.165 13.601 1.00 93.62 94 LEU A N 1
ATOM 696 C CA . LEU A 1 94 ? 1.332 0.385 13.810 1.00 93.62 94 LEU A CA 1
ATOM 697 C C . LEU A 1 94 ? 0.775 -0.526 14.913 1.00 93.62 94 LEU A C 1
ATOM 699 O O . LEU A 1 94 ? 1.282 -1.621 15.156 1.00 93.62 94 LEU A O 1
ATOM 703 N N . GLY A 1 95 ? -0.281 -0.074 15.585 1.00 94.06 95 GLY A N 1
ATOM 704 C CA . GLY A 1 95 ? -1.034 -0.832 16.579 1.00 94.06 95 GLY A CA 1
ATOM 705 C C . GLY A 1 95 ? -2.538 -0.641 16.404 1.00 94.06 95 GLY A C 1
ATOM 706 O O . GLY A 1 95 ? -3.002 0.464 16.136 1.00 94.06 95 GLY A O 1
ATOM 707 N N . LYS A 1 96 ? -3.306 -1.720 16.570 1.00 94.69 96 LYS A N 1
ATOM 708 C CA . LYS A 1 96 ? -4.772 -1.698 16.501 1.00 94.69 96 LYS A CA 1
ATOM 709 C C . LYS A 1 96 ? -5.360 -1.425 17.884 1.00 94.69 96 LYS A C 1
ATOM 711 O O . LYS A 1 96 ? -5.027 -2.133 18.832 1.00 94.69 96 LYS A O 1
ATOM 716 N N . SER A 1 97 ? -6.284 -0.478 17.988 1.00 95.38 97 SER A N 1
ATOM 717 C CA . SER A 1 97 ? -7.081 -0.257 19.203 1.00 95.38 97 SER A CA 1
ATOM 718 C C . SER A 1 97 ? -8.482 0.250 18.857 1.00 95.38 97 SER A C 1
ATOM 720 O O . SER A 1 97 ? -8.812 0.431 17.686 1.00 95.38 97 SER A O 1
ATOM 722 N N . PHE A 1 98 ? -9.346 0.405 19.861 1.00 96.50 98 PHE A N 1
ATOM 723 C CA . PHE A 1 98 ? -10.691 0.936 19.653 1.00 96.50 98 PHE A CA 1
ATOM 724 C C . PHE A 1 98 ? -10.643 2.409 19.251 1.00 96.50 98 PHE A C 1
ATOM 726 O O . PHE A 1 98 ? -9.940 3.207 19.873 1.00 96.50 98 PHE A O 1
ATOM 733 N N . SER A 1 99 ? -11.401 2.742 18.210 1.00 95.06 99 SER A N 1
ATOM 734 C CA . SER A 1 99 ? -11.569 4.110 17.740 1.00 95.06 99 SER A CA 1
ATOM 735 C C . SER A 1 99 ? -12.582 4.855 18.602 1.00 95.06 99 SER A C 1
ATOM 737 O O . SER A 1 99 ? -13.564 4.275 19.060 1.00 95.06 99 SER A O 1
ATOM 739 N N . SER A 1 100 ? -12.372 6.159 18.781 1.00 93.81 100 SER A N 1
ATOM 740 C CA . SER A 1 100 ? -13.340 7.050 19.430 1.00 93.81 100 SER A CA 1
ATOM 741 C C . SER A 1 100 ? -14.559 7.359 18.557 1.00 93.81 100 SER A C 1
ATOM 743 O O . SER A 1 100 ? -15.531 7.914 19.059 1.00 93.81 100 SER A O 1
ATOM 745 N N . ILE A 1 101 ? -14.505 7.031 17.262 1.00 92.19 101 ILE A N 1
ATOM 746 C CA . ILE A 1 101 ? -15.586 7.287 16.305 1.00 92.19 101 ILE A CA 1
ATOM 747 C C . ILE A 1 101 ? -16.420 6.019 16.114 1.00 92.19 101 ILE A C 1
ATOM 749 O O . ILE A 1 101 ? -17.599 5.997 16.448 1.00 92.19 101 ILE A O 1
ATOM 753 N N . HIS A 1 102 ? -15.813 4.958 15.571 1.00 89.69 102 HIS A N 1
ATOM 754 C CA . HIS A 1 102 ? -16.499 3.694 15.313 1.00 89.69 102 HI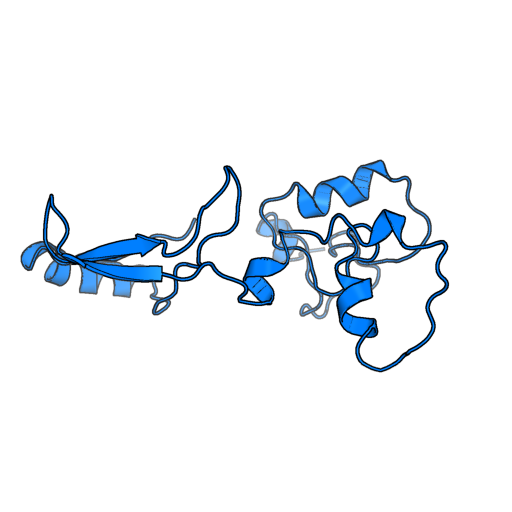S A CA 1
ATOM 755 C C . HIS A 1 102 ? -15.506 2.535 15.155 1.00 89.69 102 HIS A C 1
ATOM 757 O O . HIS A 1 102 ? -14.513 2.657 14.436 1.00 89.69 102 HIS A O 1
ATOM 763 N N . GLY A 1 103 ? -15.795 1.397 15.793 1.00 91.94 103 GLY A N 1
ATOM 764 C CA . GLY A 1 103 ? -15.053 0.146 15.619 1.00 91.94 103 GLY A CA 1
ATOM 765 C C . GLY A 1 103 ? -13.571 0.218 16.010 1.00 91.94 103 GLY A C 1
ATOM 766 O O . GLY A 1 103 ? -13.197 0.803 17.028 1.00 91.94 103 GLY A O 1
ATOM 767 N N . TYR A 1 104 ? -12.718 -0.421 15.206 1.00 93.50 104 TYR A N 1
ATOM 768 C CA . TYR A 1 104 ? -11.269 -0.451 15.408 1.00 93.50 104 TYR A CA 1
ATOM 769 C C . TYR A 1 104 ? -10.560 0.579 14.526 1.00 93.50 104 TYR A C 1
ATOM 771 O O . TYR A 1 104 ? -10.859 0.707 13.342 1.00 93.50 104 TYR A O 1
ATOM 779 N N . GLY A 1 105 ? -9.577 1.266 15.103 1.00 93.94 105 GLY A N 1
ATOM 780 C CA . GLY A 1 105 ? -8.641 2.142 14.408 1.00 93.94 105 GLY A CA 1
ATOM 781 C C . GLY A 1 105 ? -7.218 1.582 14.421 1.00 93.94 105 GLY A C 1
ATOM 782 O O . GLY A 1 105 ? -6.877 0.697 15.213 1.00 93.94 105 GLY A O 1
ATOM 783 N N . MET A 1 106 ? -6.380 2.121 13.538 1.00 93.81 106 MET A N 1
ATOM 784 C CA . MET A 1 106 ? -4.946 1.844 13.496 1.00 93.81 106 MET A CA 1
ATOM 785 C C . MET A 1 106 ? -4.178 3.099 13.917 1.00 93.81 106 MET A C 1
ATOM 787 O O . MET A 1 106 ? -4.420 4.180 13.387 1.00 93.81 106 MET A O 1
ATOM 791 N N . TYR A 1 107 ? -3.253 2.950 14.862 1.00 94.31 107 TYR A N 1
ATOM 792 C CA . TYR A 1 107 ? -2.509 4.039 15.492 1.00 94.31 107 TYR A CA 1
ATOM 793 C C . TYR A 1 107 ? -1.010 3.821 15.353 1.00 94.31 107 TYR A C 1
ATOM 795 O O . TYR A 1 107 ? -0.524 2.691 15.378 1.00 94.31 107 TYR A O 1
ATOM 803 N N . THR A 1 108 ? -0.259 4.906 15.228 1.00 93.69 108 THR A N 1
ATOM 804 C CA . THR A 1 108 ? 1.188 4.857 15.023 1.00 93.69 108 THR A CA 1
ATOM 805 C C . THR A 1 108 ? 1.892 4.884 16.372 1.00 93.69 108 THR A C 1
ATOM 807 O O . THR A 1 108 ? 1.564 5.689 17.241 1.00 93.69 108 THR A O 1
ATOM 810 N N . ARG A 1 109 ? 2.860 3.989 16.569 1.00 93.44 109 ARG A N 1
ATOM 811 C CA . ARG A 1 109 ? 3.632 3.889 17.821 1.00 93.44 109 ARG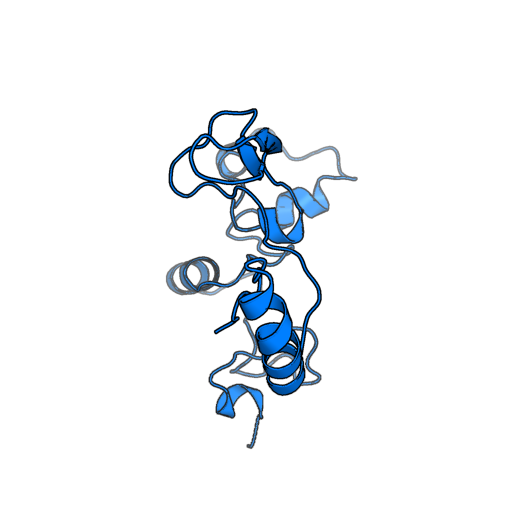 A CA 1
ATOM 812 C C . ARG A 1 109 ? 4.899 4.740 17.817 1.00 93.44 109 ARG A C 1
ATOM 814 O O . ARG A 1 109 ? 5.607 4.789 18.817 1.00 93.44 109 ARG A O 1
ATOM 821 N N . GLU A 1 110 ? 5.180 5.390 16.698 1.00 92.88 110 GLU A N 1
ATOM 822 C CA . GLU A 1 110 ? 6.326 6.263 16.484 1.00 92.88 110 GLU A CA 1
ATOM 823 C C . GLU A 1 110 ? 5.871 7.577 15.824 1.00 92.88 110 GLU A C 1
ATOM 825 O O . GLU A 1 110 ? 4.807 7.602 15.191 1.00 92.88 110 GLU A O 1
ATOM 830 N N . PRO A 1 111 ? 6.638 8.674 15.971 1.00 91.75 111 PRO A N 1
ATOM 831 C CA . PRO A 1 111 ? 6.326 9.937 15.313 1.00 91.75 111 PRO A CA 1
ATOM 832 C C . PRO A 1 111 ? 6.450 9.814 13.788 1.00 91.75 111 PRO A C 1
ATOM 834 O O . PRO A 1 111 ? 7.339 9.135 13.265 1.00 91.75 111 PRO A O 1
ATOM 837 N N . ILE A 1 112 ? 5.561 10.508 13.080 1.00 92.19 112 ILE A N 1
ATOM 838 C CA . ILE A 1 112 ? 5.528 10.573 11.617 1.00 92.19 112 ILE A CA 1
ATOM 839 C C . ILE A 1 112 ? 5.693 12.020 11.186 1.00 92.19 112 ILE A C 1
ATOM 841 O O . ILE A 1 112 ? 5.078 12.925 11.752 1.00 92.19 112 ILE A O 1
ATOM 845 N N . THR A 1 113 ? 6.516 12.222 10.164 1.00 89.88 113 THR A N 1
ATOM 846 C CA . THR A 1 113 ? 6.696 13.521 9.514 1.00 89.88 113 THR A CA 1
ATOM 847 C C . THR A 1 113 ? 5.864 13.620 8.234 1.00 89.88 113 THR A C 1
ATOM 849 O O . THR A 1 113 ? 5.444 12.615 7.656 1.00 89.88 113 THR A O 1
ATOM 852 N N . ALA A 1 114 ? 5.578 14.844 7.784 1.00 86.81 114 ALA A N 1
ATOM 853 C CA . ALA A 1 114 ? 4.833 15.053 6.545 1.00 86.81 114 ALA A CA 1
ATOM 854 C C . ALA A 1 114 ? 5.567 14.416 5.349 1.00 86.81 114 ALA A C 1
ATOM 856 O O . ALA A 1 114 ? 6.784 14.544 5.228 1.00 86.81 114 ALA A O 1
ATOM 857 N N . ASN A 1 115 ? 4.814 13.771 4.451 1.00 81.50 115 ASN A N 1
ATOM 858 C CA . ASN A 1 115 ? 5.318 13.050 3.270 1.00 81.50 115 ASN A CA 1
ATOM 859 C C . ASN A 1 115 ? 6.198 11.824 3.576 1.00 81.50 115 ASN A C 1
ATOM 861 O O . ASN A 1 115 ? 6.907 11.332 2.696 1.00 81.50 115 ASN A O 1
ATOM 865 N N . GLU A 1 116 ? 6.149 11.306 4.802 1.00 85.31 116 GLU A N 1
ATOM 866 C CA . GLU A 1 116 ? 6.840 10.076 5.164 1.00 85.31 116 GLU A CA 1
ATOM 867 C C . GLU A 1 116 ? 5.996 8.835 4.839 1.00 85.31 116 GLU A C 1
ATOM 869 O O . GLU A 1 116 ? 4.776 8.817 5.013 1.00 85.31 116 GLU A O 1
ATOM 874 N N . PHE A 1 117 ? 6.650 7.772 4.366 1.00 86.06 117 PHE A N 1
ATOM 875 C CA . PHE A 1 117 ? 5.985 6.496 4.111 1.00 86.06 117 PHE A CA 1
ATOM 876 C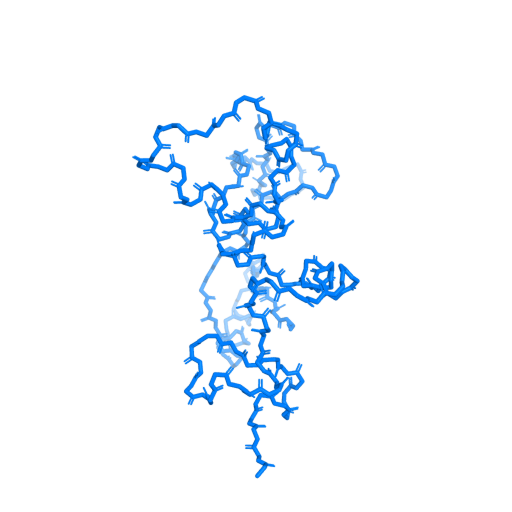 C . PHE A 1 117 ? 5.543 5.847 5.430 1.00 86.06 117 PHE A C 1
ATOM 878 O O . PHE A 1 117 ? 6.377 5.579 6.297 1.00 86.06 117 PHE A O 1
ATOM 885 N N . VAL A 1 118 ? 4.240 5.575 5.561 1.00 91.06 118 VAL A N 1
ATOM 886 C CA . VAL A 1 118 ? 3.650 4.968 6.764 1.00 91.06 118 VAL A CA 1
ATOM 887 C C . VAL A 1 118 ? 3.475 3.468 6.594 1.00 91.06 118 VAL A C 1
ATOM 889 O O . VAL A 1 118 ? 4.096 2.708 7.323 1.00 91.06 118 VAL A O 1
ATOM 892 N N . TYR A 1 119 ? 2.639 3.029 5.657 1.00 91.25 119 TYR A N 1
ATOM 893 C CA . TYR A 1 119 ? 2.354 1.616 5.419 1.00 91.25 119 TYR A CA 1
ATOM 894 C C . TYR A 1 119 ? 1.736 1.442 4.026 1.00 91.25 119 TYR A C 1
ATOM 896 O O . TYR A 1 119 ? 1.118 2.370 3.502 1.00 91.25 119 TYR A O 1
ATOM 904 N N . GLU A 1 120 ? 1.898 0.265 3.426 1.00 90.00 120 GLU A N 1
ATOM 905 C CA . GLU A 1 120 ? 1.262 -0.087 2.154 1.00 90.00 120 GLU A CA 1
ATOM 906 C C . GLU A 1 120 ? -0.102 -0.732 2.403 1.00 90.00 120 GLU A C 1
ATOM 908 O O . GLU A 1 120 ? -0.218 -1.680 3.176 1.00 90.00 120 GLU A O 1
ATOM 913 N N . TYR A 1 121 ? -1.146 -0.257 1.727 1.00 90.38 121 TYR A N 1
ATOM 914 C CA . TYR A 1 121 ? -2.448 -0.908 1.813 1.00 90.38 121 TYR A CA 1
ATOM 915 C C . TYR A 1 121 ? -2.392 -2.278 1.122 1.00 90.38 121 TYR A C 1
ATOM 917 O O . TYR A 1 121 ? -2.343 -2.361 -0.104 1.00 90.38 121 TYR A O 1
ATOM 925 N N . THR A 1 122 ? -2.386 -3.349 1.915 1.00 89.88 122 THR A N 1
ATOM 926 C CA . THR A 1 122 ? -2.321 -4.731 1.426 1.00 89.88 122 THR A CA 1
ATOM 927 C C . THR A 1 122 ? -3.687 -5.404 1.510 1.00 89.88 122 THR A C 1
ATOM 929 O O . THR A 1 122 ? -4.484 -5.135 2.408 1.00 89.88 122 THR A O 1
ATOM 932 N N . GLY A 1 123 ? -3.970 -6.290 0.558 1.00 90.62 123 GLY A N 1
ATOM 933 C CA . GLY A 1 123 ? -5.242 -6.998 0.478 1.00 90.62 123 GLY A CA 1
ATOM 934 C C . GLY A 1 123 ? -5.299 -7.944 -0.716 1.00 90.62 123 GLY A C 1
ATOM 935 O O . GLY A 1 123 ? -4.332 -8.086 -1.466 1.00 90.62 123 GLY A O 1
ATOM 936 N N . ALA A 1 124 ? -6.442 -8.603 -0.892 1.00 91.75 124 ALA A N 1
ATOM 937 C CA . ALA A 1 124 ? -6.682 -9.432 -2.066 1.00 91.75 124 ALA A CA 1
ATOM 938 C C . ALA A 1 124 ? -6.966 -8.553 -3.292 1.00 91.75 124 ALA A C 1
ATOM 940 O O . ALA A 1 124 ? -7.825 -7.672 -3.243 1.00 91.75 124 ALA A O 1
ATOM 941 N N . MET A 1 125 ? -6.282 -8.829 -4.403 1.00 92.62 125 MET A N 1
ATOM 942 C CA . MET A 1 125 ? -6.598 -8.211 -5.689 1.00 92.62 125 MET A CA 1
ATOM 943 C C . MET A 1 125 ? -7.844 -8.873 -6.272 1.00 92.62 125 MET A C 1
ATOM 945 O O . MET A 1 125 ? -7.862 -10.084 -6.491 1.00 92.62 125 MET A O 1
ATOM 949 N N . LEU A 1 126 ? -8.880 -8.076 -6.519 1.00 91.81 126 LEU A N 1
ATOM 950 C CA . LEU A 1 126 ? -10.145 -8.529 -7.093 1.00 91.81 126 LEU A CA 1
ATOM 951 C C . LEU A 1 126 ? -10.333 -7.926 -8.487 1.00 91.81 126 LEU A C 1
ATOM 953 O O . LEU A 1 126 ? -9.884 -6.809 -8.754 1.00 91.81 126 LEU A O 1
ATOM 957 N N . SER A 1 127 ? -11.009 -8.661 -9.372 1.00 93.69 127 SER A N 1
ATOM 958 C CA . SER A 1 127 ? -11.542 -8.072 -10.600 1.00 93.69 127 SER A CA 1
ATOM 959 C C . SER A 1 127 ? -12.660 -7.087 -10.259 1.00 93.69 127 SER A C 1
ATOM 961 O O . SER A 1 127 ? -13.224 -7.127 -9.163 1.00 93.69 127 SER A O 1
ATOM 963 N N . GLN A 1 128 ? -12.997 -6.211 -11.206 1.00 91.88 128 GLN A N 1
ATOM 964 C CA . GLN A 1 128 ? -14.084 -5.255 -11.014 1.00 91.88 128 GLN A CA 1
ATOM 965 C C . GLN A 1 128 ? -15.410 -5.969 -10.699 1.00 91.88 128 GLN A C 1
ATOM 967 O O . GLN A 1 128 ? -16.037 -5.646 -9.695 1.00 91.88 128 GLN A O 1
ATOM 972 N N . ASP A 1 129 ? -15.765 -6.998 -11.472 1.00 94.06 129 ASP A N 1
ATOM 973 C CA . ASP A 1 129 ? -17.006 -7.761 -11.277 1.00 94.06 129 ASP A CA 1
ATOM 974 C C . ASP A 1 129 ? -17.062 -8.447 -9.901 1.00 94.06 129 ASP A C 1
ATOM 976 O O . ASP A 1 129 ? -18.090 -8.435 -9.224 1.00 94.06 129 ASP A O 1
ATOM 980 N N . GLU A 1 130 ? -15.943 -9.020 -9.443 1.00 92.75 130 GLU A N 1
ATOM 981 C CA . GLU A 1 130 ? -15.887 -9.690 -8.139 1.00 92.75 130 GLU A CA 1
ATOM 982 C C . GLU A 1 130 ? -15.940 -8.686 -6.980 1.00 92.75 130 GLU A C 1
ATOM 984 O O . GLU A 1 130 ? -16.560 -8.958 -5.949 1.00 92.75 130 GLU A O 1
ATOM 989 N N . ALA A 1 131 ? -15.320 -7.514 -7.140 1.00 92.69 131 ALA A N 1
ATOM 990 C CA . ALA A 1 131 ? -15.422 -6.432 -6.168 1.00 92.69 131 ALA A CA 1
ATOM 991 C C . ALA A 1 131 ? -16.860 -5.896 -6.078 1.00 92.69 131 ALA A C 1
ATOM 993 O O . ALA A 1 131 ? -17.349 -5.658 -4.977 1.00 92.69 131 ALA A O 1
ATOM 994 N N . GLU A 1 132 ? -17.560 -5.760 -7.207 1.00 91.81 132 GLU A N 1
ATOM 995 C CA . GLU A 1 132 ? -18.964 -5.342 -7.241 1.00 91.81 132 GLU A CA 1
ATOM 996 C C . GLU A 1 132 ? -19.868 -6.370 -6.556 1.00 91.81 132 GLU A C 1
ATOM 998 O O . GLU A 1 132 ? -20.660 -5.997 -5.688 1.00 91.81 132 GLU A O 1
ATOM 1003 N N . ARG A 1 133 ? -19.684 -7.663 -6.855 1.00 92.88 133 ARG A N 1
ATOM 1004 C CA . ARG A 1 133 ? -20.429 -8.755 -6.215 1.00 92.88 133 ARG A CA 1
ATOM 1005 C C . ARG A 1 133 ? -20.252 -8.753 -4.694 1.00 92.88 133 ARG A C 1
ATOM 1007 O O . ARG A 1 133 ? -21.244 -8.798 -3.976 1.00 92.88 133 ARG A O 1
ATOM 1014 N N . ARG A 1 134 ? -19.011 -8.667 -4.192 1.00 92.38 134 ARG A N 1
ATOM 1015 C CA . ARG A 1 134 ? -18.736 -8.619 -2.739 1.00 92.38 134 ARG A CA 1
ATOM 1016 C C . ARG A 1 134 ? -19.189 -7.316 -2.091 1.00 92.38 134 ARG A C 1
ATOM 1018 O O . ARG A 1 134 ? -19.573 -7.320 -0.927 1.00 92.38 134 ARG A O 1
ATOM 1025 N N . GLY A 1 135 ? -19.132 -6.206 -2.823 1.00 89.44 135 GLY A N 1
ATOM 1026 C CA . GLY A 1 135 ? -19.548 -4.898 -2.325 1.00 89.44 135 GLY A CA 1
ATOM 1027 C C . GLY A 1 135 ? -21.032 -4.846 -1.963 1.00 89.44 135 GLY A C 1
ATOM 1028 O O . GLY A 1 135 ? -21.396 -4.142 -1.028 1.00 89.44 135 GLY A O 1
ATOM 1029 N N . LEU A 1 136 ? -21.890 -5.609 -2.650 1.00 88.88 136 LEU A N 1
ATOM 1030 C CA . LEU A 1 136 ? -23.322 -5.676 -2.330 1.00 88.88 136 LEU A CA 1
ATOM 1031 C C . LEU A 1 136 ? -23.589 -6.260 -0.937 1.00 88.88 136 LEU A C 1
ATOM 1033 O O . LEU A 1 136 ? -24.419 -5.716 -0.209 1.00 88.88 136 LEU A O 1
ATOM 1037 N N . ASP A 1 137 ? -22.869 -7.316 -0.566 1.00 87.69 137 ASP A N 1
ATOM 1038 C CA . ASP A 1 137 ? -22.998 -7.958 0.746 1.00 87.69 137 ASP A CA 1
ATOM 1039 C C . ASP A 1 137 ? -22.337 -7.089 1.831 1.00 87.69 137 ASP A C 1
ATOM 1041 O O . ASP A 1 137 ? -22.946 -6.754 2.844 1.00 87.69 137 ASP A O 1
ATOM 1045 N N . LEU A 1 138 ? -21.113 -6.609 1.577 1.00 86.69 138 LEU A N 1
ATOM 1046 C CA . LEU A 1 138 ? -20.351 -5.814 2.548 1.00 86.69 138 LEU A CA 1
ATOM 1047 C C . LEU A 1 138 ? -21.005 -4.467 2.889 1.00 86.69 138 LEU A C 1
ATOM 1049 O O . LEU A 1 138 ? -20.855 -3.986 4.014 1.00 86.69 138 LEU A O 1
ATOM 1053 N N . ARG A 1 139 ? -21.721 -3.847 1.940 1.00 87.31 139 ARG A N 1
ATOM 1054 C CA . ARG A 1 139 ? -22.482 -2.613 2.194 1.00 87.31 139 ARG A CA 1
ATOM 1055 C C . ARG A 1 139 ? -23.708 -2.850 3.060 1.00 87.31 139 ARG A C 1
ATOM 1057 O O . ARG A 1 139 ? -24.044 -1.968 3.843 1.00 87.31 139 ARG A O 1
ATOM 1064 N N . GLN A 1 140 ? -24.358 -4.007 2.937 1.00 87.25 140 GLN A N 1
ATOM 1065 C CA . GLN A 1 140 ? -25.477 -4.362 3.814 1.00 87.25 140 GLN A CA 1
ATOM 1066 C C . GLN A 1 140 ? -24.999 -4.551 5.255 1.00 87.25 140 GLN A C 1
ATOM 1068 O O . GLN A 1 140 ? -25.631 -4.047 6.179 1.00 87.25 140 GLN A O 1
ATOM 1073 N N . ASP A 1 141 ? -23.836 -5.178 5.431 1.00 85.56 141 ASP A N 1
ATOM 1074 C CA . ASP A 1 141 ? -23.244 -5.432 6.747 1.00 85.56 141 ASP A CA 1
ATOM 1075 C C . ASP A 1 141 ? -22.532 -4.210 7.362 1.00 85.56 141 ASP A C 1
ATOM 1077 O O . ASP A 1 141 ? -22.080 -4.266 8.506 1.00 85.56 141 ASP A O 1
ATOM 1081 N N . GLY A 1 142 ? -22.381 -3.111 6.613 1.00 83.44 142 GLY A N 1
ATOM 1082 C CA . GLY A 1 142 ? -21.658 -1.914 7.059 1.00 83.44 142 GLY A CA 1
ATOM 1083 C C . GLY A 1 142 ? -20.138 -2.099 7.186 1.00 83.44 142 GLY A C 1
ATOM 1084 O O . GLY A 1 142 ? -19.486 -1.330 7.889 1.00 83.44 142 GLY A O 1
ATOM 1085 N N . ASN A 1 143 ? -19.566 -3.100 6.507 1.00 85.19 143 ASN A N 1
ATOM 1086 C CA . ASN A 1 143 ? -18.166 -3.525 6.645 1.00 85.19 143 ASN A CA 1
ATOM 1087 C C . ASN A 1 143 ? -17.369 -3.429 5.327 1.00 85.19 143 ASN A C 1
ATOM 1089 O O . ASN A 1 143 ? -16.417 -4.181 5.104 1.00 85.19 143 ASN A O 1
ATOM 1093 N N . GLU A 1 144 ? -17.747 -2.527 4.417 1.00 87.75 144 GLU A N 1
ATOM 1094 C CA . GLU A 1 144 ? -17.050 -2.357 3.137 1.00 87.75 144 GLU A CA 1
ATOM 1095 C C . GLU A 1 144 ? -15.653 -1.740 3.334 1.00 87.75 144 GLU A C 1
ATOM 1097 O O . GLU A 1 144 ? -15.502 -0.584 3.720 1.00 87.75 144 GLU A O 1
ATOM 1102 N N . LEU A 1 145 ? -14.617 -2.528 3.030 1.00 87.62 145 LEU A N 1
ATOM 1103 C CA . LEU A 1 145 ? -13.205 -2.118 3.049 1.00 87.62 145 LEU A CA 1
ATOM 1104 C C . LEU A 1 145 ? -12.577 -2.148 1.644 1.00 87.62 145 LEU A C 1
ATOM 1106 O O . LEU A 1 145 ? -11.364 -2.265 1.504 1.00 87.62 145 LEU A O 1
ATOM 1110 N N . LEU A 1 146 ? -13.390 -2.096 0.586 1.00 91.19 146 LEU A N 1
ATOM 1111 C CA . LEU A 1 146 ? -12.904 -2.185 -0.791 1.00 91.19 146 LEU A CA 1
ATOM 1112 C C . LEU A 1 146 ? -12.238 -0.874 -1.227 1.00 91.19 146 LEU A C 1
ATOM 1114 O O . LEU A 1 146 ? -12.824 0.202 -1.133 1.00 91.19 146 LEU A O 1
ATOM 1118 N N . VAL A 1 147 ? -11.020 -0.977 -1.762 1.00 91.06 147 VAL A N 1
ATOM 1119 C CA . VAL A 1 147 ? -10.255 0.159 -2.292 1.00 91.06 147 VAL A CA 1
ATOM 1120 C C . VAL A 1 147 ? -10.094 0.006 -3.799 1.00 91.06 147 VAL A C 1
ATOM 1122 O O . VAL A 1 147 ? -9.627 -1.022 -4.289 1.00 91.06 147 VAL A O 1
ATOM 1125 N N . ARG A 1 148 ? -10.475 1.043 -4.552 1.00 90.56 148 ARG A N 1
ATOM 1126 C CA . ARG A 1 148 ? -10.343 1.069 -6.012 1.00 90.56 148 ARG A CA 1
ATOM 1127 C C . ARG A 1 148 ? -8.976 1.614 -6.418 1.00 90.56 148 ARG A C 1
ATOM 1129 O O . ARG A 1 148 ? -8.675 2.780 -6.170 1.00 90.56 148 ARG A O 1
ATOM 1136 N N . PHE A 1 149 ? -8.193 0.790 -7.105 1.00 84.81 149 PHE A N 1
ATOM 1137 C CA . PHE A 1 149 ? -6.969 1.221 -7.777 1.00 84.81 149 PHE A CA 1
ATOM 1138 C C . PHE A 1 149 ? -7.329 1.994 -9.058 1.00 84.81 149 PHE A C 1
ATOM 1140 O O . PHE A 1 149 ? -8.250 1.600 -9.779 1.00 84.81 149 PHE A O 1
ATOM 1147 N N . LYS A 1 150 ? -6.650 3.118 -9.301 1.00 70.25 150 LYS A N 1
ATOM 1148 C CA . LYS A 1 150 ? -6.780 3.929 -10.521 1.00 70.25 150 LYS A CA 1
ATOM 1149 C C . LYS A 1 150 ? -5.611 3.673 -11.457 1.00 70.25 150 LYS A C 1
ATOM 1151 O O . LYS A 1 150 ? -4.490 3.500 -10.933 1.00 70.25 150 LYS A O 1
#

Organism: NCBI:txid4795

Foldseek 3Di:
DDDPQVVVVHADEPPDPDDPPDPSHPDDDDDDDPPVVLVVQLVPPAADDCSSVPQCSVVVVPVVPDDDDDPPVVVSVPRRDQSCCQVVVVAFDWDWDQDPPDGIDIDGPDDDDPPHHHGDDDDDDDDPVVLVVVCVVCVVVVNDPDDDDD

Secondary structure (DSSP, 8-state):
---HHHHTT--B-TTS-S-TT-TTB-----S-S-TTTGGGTTTSSSPPPTT-TTTTTTHHHHTTT-----TTGGGSTT---GGGTTTTT----EEEEE-SSSSEEEEESS---TT------------HHHHHHHHHHHHHTT--------

Radius of gyration: 20.95 Å; chains: 1; bounding box: 62×26×54 Å

pLDDT: mean 71.12, std 20.22, range [33.91, 96.5]